Protein AF-A0A843RNF0-F1 (afdb_monomer_lite)

Sequence (104 aa):
MHEEGFTLTRAPDGTVAVRRPDGRPLPPCPRAPRWKRDSNHIQHPLAPNTARLAAAGIRIRPDTATPHWFGERLDLHFALDVLRDHPASVASGMGVSTGQSVAM

Structure (mmCIF, N/CA/C/O backbone):
data_AF-A0A843RNF0-F1
#
_entry.id   AF-A0A843RNF0-F1
#
loop_
_atom_site.group_PDB
_atom_site.id
_atom_site.type_symbol
_atom_site.label_atom_id
_atom_site.label_alt_id
_atom_site.label_comp_id
_atom_site.label_asym_id
_atom_site.label_entity_id
_atom_site.label_seq_id
_atom_site.pdbx_PDB_ins_code
_atom_site.Cartn_x
_atom_site.Cartn_y
_atom_site.Cartn_z
_atom_site.occupancy
_atom_site.B_iso_or_equiv
_atom_site.auth_seq_id
_atom_site.auth_comp_id
_atom_site.auth_asym_id
_atom_site.auth_atom_id
_atom_site.pdbx_PDB_model_num
ATOM 1 N N . MET A 1 1 ? -10.789 5.933 2.467 1.00 53.91 1 MET A N 1
ATOM 2 C CA . MET A 1 1 ? -10.408 4.827 3.368 1.00 53.91 1 MET A CA 1
ATOM 3 C C . MET A 1 1 ? -11.714 4.189 3.799 1.00 53.91 1 MET A C 1
ATOM 5 O O . MET A 1 1 ? -12.459 4.839 4.516 1.00 53.91 1 MET A O 1
ATOM 9 N N . HIS A 1 2 ? -12.062 3.018 3.268 1.00 51.50 2 HIS A N 1
ATOM 10 C CA . HIS A 1 2 ? -13.168 2.255 3.838 1.00 51.50 2 HIS A CA 1
ATOM 11 C C . HIS A 1 2 ? -12.589 1.497 5.016 1.00 51.50 2 HIS A C 1
ATOM 13 O O . HIS A 1 2 ? -11.570 0.823 4.876 1.00 51.50 2 HIS A O 1
ATOM 19 N N . GLU A 1 3 ? -13.169 1.699 6.192 1.00 63.19 3 GLU A N 1
ATOM 20 C CA . GLU A 1 3 ? -12.654 1.067 7.395 1.00 63.19 3 GLU A CA 1
ATOM 21 C C . GLU A 1 3 ? -12.868 -0.449 7.356 1.00 63.19 3 GLU A C 1
ATOM 23 O O . GLU A 1 3 ? -12.191 -1.126 8.101 1.00 63.19 3 GLU A O 1
ATOM 28 N N . GLU A 1 4 ? -13.712 -1.012 6.473 1.00 77.88 4 GLU A N 1
ATOM 29 C CA . GLU A 1 4 ? -13.889 -2.471 6.272 1.00 77.88 4 GLU A CA 1
ATOM 30 C C . GLU A 1 4 ? -14.001 -3.266 7.596 1.00 77.88 4 GLU A C 1
ATOM 32 O O . GLU A 1 4 ? -13.513 -4.388 7.723 1.00 77.88 4 GLU A O 1
ATOM 37 N N . GLY A 1 5 ? -14.609 -2.654 8.621 1.00 83.94 5 GLY A N 1
ATOM 38 C CA . GLY A 1 5 ? -14.754 -3.206 9.973 1.00 83.94 5 GLY A CA 1
ATOM 39 C C . GLY A 1 5 ? -13.578 -2.956 10.929 1.00 83.94 5 GLY A C 1
ATOM 40 O O . GLY A 1 5 ? -13.685 -3.261 12.112 1.00 83.94 5 GLY A O 1
ATOM 41 N N . PHE A 1 6 ? -12.464 -2.389 10.476 1.00 90.56 6 PHE A N 1
ATOM 42 C CA . PHE A 1 6 ? -11.415 -1.882 11.354 1.00 90.56 6 PHE A CA 1
ATOM 43 C C . PHE A 1 6 ? -11.928 -0.693 12.172 1.00 90.56 6 PHE A C 1
ATOM 45 O O . PHE A 1 6 ? -12.767 0.077 11.724 1.00 90.56 6 PHE A O 1
ATOM 52 N N . THR A 1 7 ? -11.421 -0.531 13.392 1.00 91.12 7 THR A N 1
ATOM 53 C CA . THR A 1 7 ? -11.809 0.582 14.270 1.00 91.12 7 THR A CA 1
ATOM 54 C C . THR A 1 7 ? -10.577 1.307 14.777 1.00 91.12 7 THR A C 1
ATOM 56 O O . THR A 1 7 ? -9.594 0.676 15.171 1.00 91.12 7 THR A O 1
ATOM 59 N N . LEU A 1 8 ? -10.651 2.635 14.811 1.00 91.06 8 LEU A N 1
ATOM 60 C CA . LEU A 1 8 ? -9.647 3.520 15.386 1.00 91.06 8 LEU A CA 1
ATOM 61 C C . LEU A 1 8 ? -10.193 4.141 16.674 1.00 91.06 8 LEU A C 1
ATOM 63 O O . LEU A 1 8 ? -11.195 4.848 16.658 1.00 91.06 8 LEU A O 1
ATOM 67 N N . THR A 1 9 ? -9.516 3.912 17.795 1.00 90.31 9 THR A N 1
ATOM 68 C CA . THR A 1 9 ? -9.802 4.609 19.058 1.00 90.31 9 THR A CA 1
ATOM 69 C C . THR A 1 9 ? -8.618 5.476 19.439 1.00 90.31 9 THR A C 1
ATOM 71 O O . THR A 1 9 ? -7.478 5.018 19.360 1.00 90.31 9 THR A O 1
ATOM 74 N N . ARG A 1 10 ? -8.877 6.703 19.889 1.00 94.00 10 ARG A N 1
ATOM 75 C CA . ARG A 1 10 ? -7.846 7.628 20.363 1.00 94.00 10 ARG A CA 1
ATOM 76 C C . ARG A 1 10 ? -8.044 7.903 21.849 1.00 94.00 10 ARG A C 1
ATOM 78 O O . ARG A 1 10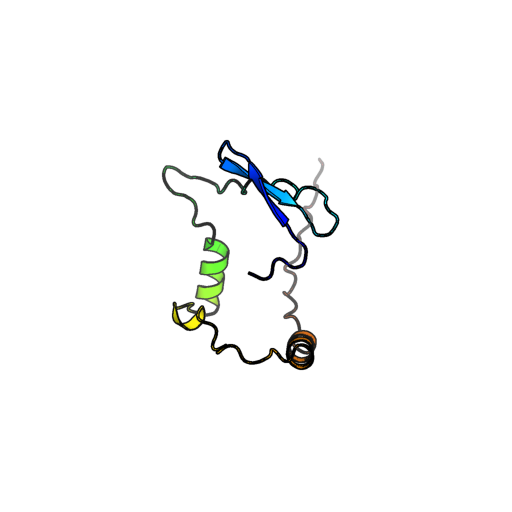 ? -9.123 8.325 22.254 1.00 94.00 10 ARG A O 1
ATOM 85 N N . ALA A 1 11 ? -7.015 7.650 22.646 1.00 92.69 11 ALA A N 1
ATOM 86 C CA . ALA A 1 11 ? -7.003 7.945 24.071 1.00 92.69 11 ALA A CA 1
ATOM 87 C C . ALA A 1 11 ? -6.711 9.442 24.333 1.00 92.69 11 ALA A C 1
ATOM 89 O O . ALA A 1 11 ? -6.223 10.141 23.437 1.00 92.69 11 ALA A O 1
ATOM 90 N N . PRO A 1 12 ? -7.004 9.961 25.542 1.00 95.12 12 PRO A N 1
ATOM 91 C CA . PRO A 1 12 ? -6.778 11.370 25.887 1.00 95.12 12 PRO A CA 1
ATOM 92 C C . PRO A 1 12 ? -5.314 11.826 25.801 1.00 95.12 12 PRO A C 1
ATOM 94 O O . PRO A 1 12 ? -5.051 12.994 25.534 1.00 95.12 12 PRO A O 1
ATOM 97 N N . ASP A 1 13 ? -4.365 10.905 25.978 1.00 95.19 13 ASP A N 1
ATOM 98 C CA . ASP A 1 13 ? -2.921 11.125 25.808 1.00 95.19 13 ASP A CA 1
ATOM 99 C C . ASP A 1 13 ? -2.489 11.200 24.327 1.00 95.19 13 ASP A C 1
ATOM 101 O O . ASP A 1 13 ? -1.327 11.448 24.015 1.00 95.19 13 ASP A O 1
ATOM 105 N N . GLY A 1 14 ? -3.430 10.990 23.403 1.00 92.56 14 GLY A N 1
ATOM 106 C CA . GLY A 1 14 ? -3.202 10.975 21.966 1.00 92.56 14 GLY A CA 1
ATOM 107 C C . GLY A 1 14 ? -2.827 9.608 21.399 1.00 92.56 14 GLY A C 1
ATOM 108 O O . GLY A 1 14 ? -2.708 9.504 20.176 1.00 92.56 14 GLY A O 1
ATOM 109 N N . THR A 1 15 ? -2.696 8.570 22.228 1.00 92.81 15 THR A N 1
ATOM 110 C CA . THR A 1 15 ? -2.397 7.209 21.775 1.00 92.81 15 THR A CA 1
ATOM 111 C C . THR A 1 15 ? -3.533 6.684 20.899 1.00 92.81 15 THR A C 1
ATOM 113 O O . THR A 1 15 ? -4.707 6.760 21.262 1.00 92.81 15 THR A O 1
ATOM 116 N N . VAL A 1 16 ? -3.190 6.136 19.732 1.00 91.06 16 VAL A N 1
ATOM 117 C CA . VAL A 1 16 ? -4.150 5.554 18.785 1.00 91.06 16 VAL A CA 1
ATOM 118 C C . VAL A 1 16 ? -4.056 4.035 18.838 1.00 91.06 16 VAL A C 1
ATOM 120 O O . VAL A 1 16 ? -2.980 3.467 18.660 1.00 91.06 16 VAL A O 1
ATOM 123 N N . ALA A 1 17 ? -5.191 3.374 19.041 1.00 90.12 17 ALA A N 1
ATOM 124 C CA . ALA A 1 17 ? -5.314 1.930 18.933 1.00 90.12 17 ALA A CA 1
ATOM 125 C C . ALA A 1 17 ? -6.163 1.569 17.714 1.00 90.12 17 ALA A C 1
ATOM 127 O O . ALA A 1 17 ? -7.259 2.098 17.524 1.00 90.12 17 ALA A O 1
ATOM 128 N N . VAL A 1 18 ? -5.640 0.648 16.906 1.00 91.62 18 VAL A N 1
ATOM 129 C CA . VAL A 1 18 ? -6.333 0.080 15.749 1.00 91.62 18 VAL A CA 1
ATOM 130 C C . VAL A 1 18 ? -6.790 -1.324 16.104 1.00 91.62 18 VAL A C 1
ATOM 132 O O . VAL A 1 18 ? -6.000 -2.140 16.592 1.00 91.62 18 VAL A O 1
ATOM 135 N N . ARG A 1 19 ? -8.061 -1.617 15.850 1.00 92.25 19 ARG A N 1
ATOM 136 C CA . ARG A 1 19 ? -8.645 -2.949 16.003 1.00 92.25 19 ARG A CA 1
ATOM 137 C C . ARG A 1 19 ? -9.064 -3.496 14.653 1.00 92.25 19 ARG A C 1
ATOM 139 O O . ARG A 1 19 ? -9.501 -2.755 13.779 1.00 92.25 19 ARG A O 1
ATOM 146 N N . ARG A 1 20 ? -8.887 -4.802 14.502 1.00 92.75 20 ARG A N 1
ATOM 147 C CA . ARG A 1 20 ? -9.362 -5.596 13.371 1.00 92.75 20 ARG A CA 1
ATOM 148 C C . ARG A 1 20 ? -10.893 -5.723 13.433 1.00 92.75 20 ARG A C 1
ATOM 150 O O . ARG A 1 20 ? -11.459 -5.526 14.509 1.00 92.75 20 ARG A O 1
ATOM 157 N N . PRO A 1 21 ? -11.544 -6.151 12.339 1.00 92.94 21 PRO A N 1
ATOM 158 C CA . PRO A 1 21 ? -12.987 -6.414 12.326 1.00 92.94 21 PRO A CA 1
ATOM 159 C C . PRO A 1 21 ? -13.473 -7.429 13.368 1.00 92.94 21 PRO A C 1
ATOM 161 O O . PRO A 1 21 ? -14.614 -7.369 13.806 1.00 92.94 21 PRO A O 1
ATOM 164 N N . ASP A 1 22 ? -12.600 -8.334 13.823 1.00 92.62 22 ASP A N 1
ATOM 165 C CA . ASP A 1 22 ? -12.888 -9.289 14.904 1.00 92.62 22 ASP A CA 1
ATOM 166 C C . ASP A 1 22 ? -12.699 -8.701 16.319 1.00 92.62 22 ASP A C 1
ATOM 168 O O . ASP A 1 22 ? -12.683 -9.428 17.313 1.00 92.62 22 ASP A O 1
ATOM 172 N N . GLY A 1 23 ? -12.494 -7.386 16.419 1.00 91.75 23 GLY A N 1
ATOM 173 C CA . GLY A 1 23 ? -12.265 -6.661 17.661 1.00 91.75 23 GLY A CA 1
ATOM 174 C C . GLY A 1 23 ? -10.868 -6.842 18.254 1.00 91.75 23 GLY A C 1
ATOM 175 O O . GLY A 1 23 ? -10.544 -6.156 19.224 1.00 91.75 23 GLY A O 1
ATOM 176 N N . ARG A 1 24 ? -10.002 -7.709 17.714 1.00 93.88 24 ARG A N 1
ATOM 177 C CA . ARG A 1 24 ? -8.641 -7.900 18.248 1.00 93.88 24 ARG A CA 1
ATOM 178 C C . ARG A 1 24 ? -7.734 -6.719 17.875 1.00 93.88 24 ARG A C 1
ATOM 180 O O . ARG A 1 24 ? -7.913 -6.138 16.803 1.00 93.88 24 ARG A O 1
ATOM 187 N N . PRO A 1 25 ? -6.740 -6.360 18.708 1.00 92.75 25 PRO A N 1
ATOM 188 C CA . PRO A 1 25 ? -5.745 -5.356 18.337 1.00 92.75 25 PRO A CA 1
ATOM 189 C C . PRO A 1 25 ? -5.034 -5.725 17.033 1.00 92.75 25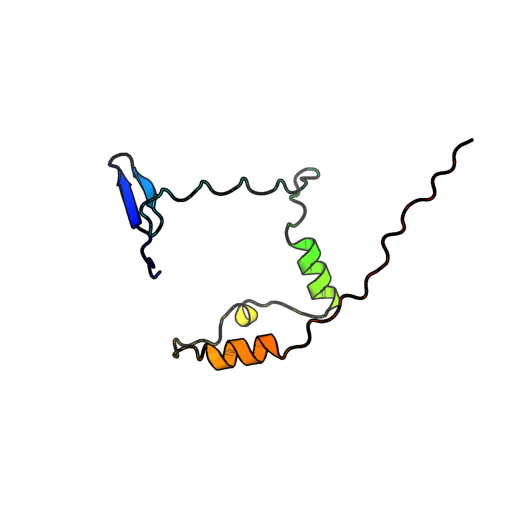 PRO A C 1
ATOM 191 O O . PRO A 1 25 ? -4.748 -6.901 16.783 1.00 92.75 25 PRO A O 1
ATOM 194 N N . LEU A 1 26 ? -4.736 -4.722 16.209 1.00 89.56 26 LEU A N 1
ATOM 195 C CA . LEU A 1 26 ? -3.862 -4.916 15.061 1.00 89.56 26 LEU A CA 1
ATOM 196 C C . LEU A 1 26 ? -2.464 -5.312 15.574 1.00 89.56 26 LEU A C 1
ATOM 198 O O . LEU A 1 26 ? -1.937 -4.636 16.463 1.00 89.56 26 LEU A O 1
ATOM 202 N N . PRO A 1 27 ? -1.858 -6.400 15.067 1.00 87.38 27 PRO A N 1
ATOM 203 C CA . PRO A 1 27 ? -0.514 -6.779 15.477 1.00 87.38 27 PRO A CA 1
ATOM 204 C C . PRO A 1 27 ? 0.484 -5.655 15.155 1.00 87.38 27 PRO A C 1
ATOM 206 O O . PRO A 1 27 ? 0.308 -4.943 14.160 1.00 87.38 27 PRO A O 1
ATOM 209 N N . PRO A 1 28 ? 1.536 -5.482 15.975 1.00 84.56 28 PRO A N 1
ATOM 210 C CA . PRO A 1 28 ? 2.553 -4.477 15.711 1.00 84.56 28 PRO A CA 1
ATOM 211 C C . PRO A 1 28 ? 3.207 -4.739 14.354 1.00 84.56 28 PRO A C 1
ATOM 213 O O . PRO A 1 28 ? 3.498 -5.884 14.000 1.00 84.56 28 PRO A O 1
ATOM 216 N N . CYS A 1 29 ? 3.451 -3.666 13.600 1.00 82.88 29 CYS A N 1
ATOM 217 C CA . CYS A 1 29 ? 4.162 -3.764 12.332 1.00 82.88 29 CYS A CA 1
ATOM 218 C C . CYS A 1 29 ? 5.546 -4.400 12.575 1.00 82.88 29 CYS A C 1
ATOM 220 O O . CYS A 1 29 ? 6.242 -3.989 13.514 1.00 82.88 29 CYS A O 1
ATOM 222 N N . PRO A 1 30 ? 5.967 -5.388 11.764 1.00 83.56 30 PRO A N 1
ATOM 223 C CA . PRO A 1 30 ? 7.321 -5.914 11.826 1.00 83.56 30 PRO A CA 1
ATOM 224 C C . PRO A 1 30 ? 8.351 -4.787 11.736 1.00 83.56 30 PRO A C 1
ATOM 226 O O . PRO A 1 30 ? 8.133 -3.767 11.079 1.00 83.56 30 PRO A O 1
ATOM 229 N N . ARG A 1 31 ? 9.510 -4.971 12.377 1.00 80.19 31 ARG A N 1
ATOM 230 C CA . ARG A 1 31 ? 10.605 -4.006 12.236 1.00 80.19 31 ARG A CA 1
ATOM 231 C C . ARG A 1 31 ? 10.980 -3.894 10.763 1.00 80.19 31 ARG A C 1
ATOM 233 O O . ARG A 1 31 ? 11.181 -4.912 10.103 1.00 80.19 31 ARG A O 1
ATOM 240 N N . ALA A 1 32 ? 11.120 -2.661 10.278 1.00 76.19 32 ALA A N 1
ATOM 241 C CA . ALA A 1 32 ? 11.632 -2.429 8.938 1.00 76.19 32 ALA A CA 1
ATOM 242 C C . ALA A 1 32 ? 12.987 -3.147 8.773 1.00 76.19 32 ALA A C 1
ATOM 244 O O . ALA A 1 32 ? 13.817 -3.103 9.695 1.00 76.19 32 ALA A O 1
ATOM 245 N N . PRO A 1 33 ? 13.228 -3.818 7.634 1.00 72.19 33 PRO A N 1
ATOM 246 C CA . PRO A 1 33 ? 14.496 -4.485 7.393 1.00 72.19 33 PRO A CA 1
ATOM 247 C C . PRO A 1 33 ? 15.649 -3.476 7.470 1.00 72.19 33 PRO A C 1
ATOM 249 O O . PRO A 1 33 ? 15.537 -2.328 7.033 1.00 72.19 33 PRO A O 1
ATOM 252 N N . ARG A 1 34 ? 16.777 -3.904 8.047 1.00 68.50 34 ARG A N 1
ATOM 253 C CA . ARG A 1 34 ? 18.001 -3.098 8.065 1.00 68.50 34 ARG A CA 1
ATOM 254 C C . ARG A 1 34 ? 18.639 -3.149 6.681 1.00 68.50 34 ARG A C 1
ATOM 256 O O . ARG A 1 34 ? 19.259 -4.144 6.321 1.00 68.50 34 ARG A O 1
ATOM 263 N N . TRP A 1 35 ? 18.505 -2.069 5.924 1.00 68.12 35 TRP A N 1
ATOM 264 C CA . TRP A 1 35 ? 19.296 -1.851 4.715 1.00 68.12 35 TRP A CA 1
ATOM 265 C C . TRP A 1 35 ? 20.765 -1.688 5.113 1.00 68.12 35 TRP A C 1
ATOM 267 O O . TRP A 1 35 ? 21.062 -0.979 6.081 1.00 68.12 35 TRP A O 1
ATOM 277 N N . LYS A 1 36 ? 21.684 -2.362 4.410 1.00 64.94 36 LYS A N 1
ATOM 278 C CA . LYS A 1 36 ? 23.120 -2.176 4.647 1.00 64.94 36 LYS A CA 1
ATOM 279 C C . LYS A 1 36 ? 23.444 -0.694 4.425 1.00 64.94 36 LYS A C 1
ATOM 281 O O . LYS A 1 36 ? 23.124 -0.135 3.380 1.00 64.94 36 LYS A O 1
ATOM 286 N N . ARG A 1 37 ? 24.010 -0.054 5.447 1.00 57.31 37 ARG A N 1
ATOM 287 C CA . ARG A 1 37 ? 24.573 1.294 5.364 1.00 57.31 37 ARG A CA 1
ATOM 288 C C . ARG A 1 37 ? 26.078 1.127 5.240 1.00 57.31 37 ARG A C 1
ATOM 290 O O . ARG A 1 37 ? 26.733 0.849 6.242 1.00 57.31 37 ARG A O 1
ATOM 297 N N . ASP A 1 38 ? 26.614 1.224 4.036 1.00 57.25 38 ASP A N 1
ATOM 298 C CA . ASP A 1 38 ? 28.019 1.570 3.870 1.00 57.25 38 ASP A CA 1
ATOM 299 C C . ASP A 1 38 ? 28.141 3.083 4.101 1.00 57.25 38 ASP A C 1
ATOM 301 O O . ASP A 1 38 ? 27.341 3.862 3.599 1.00 57.25 38 ASP A O 1
ATOM 305 N N . SER A 1 39 ? 29.064 3.482 4.982 1.00 56.81 39 SER A N 1
ATOM 306 C CA . SER A 1 39 ? 29.518 4.866 5.226 1.00 56.81 39 SER A CA 1
ATOM 307 C C . SER A 1 39 ? 28.627 5.982 4.645 1.00 56.81 39 SER A C 1
ATOM 309 O O . SER A 1 39 ? 28.786 6.381 3.494 1.00 56.81 39 SER A O 1
ATOM 311 N N . ASN A 1 40 ? 27.699 6.512 5.447 1.00 57.69 40 ASN A N 1
ATOM 312 C CA . ASN A 1 40 ? 26.838 7.654 5.098 1.00 57.69 40 ASN A CA 1
ATOM 313 C C . ASN A 1 40 ? 25.929 7.512 3.858 1.00 57.69 40 ASN A C 1
ATOM 315 O O . ASN A 1 40 ? 2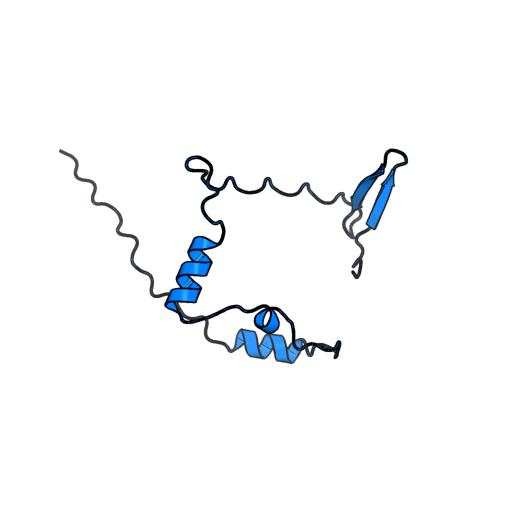5.232 8.469 3.515 1.00 57.69 40 ASN A O 1
ATOM 319 N N . HIS A 1 41 ? 25.858 6.339 3.227 1.00 56.44 41 HIS A N 1
ATOM 320 C CA . HIS A 1 41 ? 24.903 6.040 2.171 1.00 56.44 41 HIS A CA 1
ATOM 321 C C . HIS A 1 41 ? 23.970 4.911 2.608 1.00 56.44 41 HIS A C 1
ATOM 323 O O . HIS A 1 41 ? 24.363 3.868 3.126 1.00 56.44 41 HIS A O 1
ATOM 329 N N . ILE A 1 42 ? 22.670 5.138 2.441 1.00 58.16 42 ILE A N 1
ATOM 330 C CA . ILE A 1 42 ? 21.708 4.041 2.460 1.00 58.16 42 ILE A CA 1
ATOM 331 C C . ILE A 1 42 ? 21.857 3.387 1.090 1.00 58.16 42 ILE A C 1
ATOM 333 O O . ILE A 1 42 ? 21.565 4.046 0.090 1.00 58.16 42 ILE A O 1
ATOM 337 N N . GLN A 1 43 ? 22.309 2.127 1.026 1.00 61.97 43 GLN A N 1
ATOM 338 C CA . GLN A 1 43 ? 22.230 1.357 -0.216 1.00 61.97 43 GLN A CA 1
ATOM 339 C C . GLN A 1 43 ? 20.804 1.487 -0.745 1.00 61.97 43 GLN A C 1
ATOM 341 O O . GLN A 1 43 ? 19.855 1.175 -0.022 1.00 61.97 43 GLN A O 1
ATOM 346 N N . HIS A 1 44 ? 20.658 2.041 -1.953 1.00 69.25 44 HIS A N 1
ATOM 347 C CA . HIS A 1 44 ? 19.363 2.453 -2.482 1.00 69.25 44 HIS A CA 1
ATOM 348 C C . HIS A 1 44 ? 18.400 1.255 -2.395 1.00 69.25 44 HIS A C 1
ATOM 350 O O . HIS A 1 44 ? 18.632 0.247 -3.062 1.00 69.25 44 HIS A O 1
ATOM 356 N N . PRO A 1 45 ? 17.349 1.307 -1.555 1.00 67.88 45 PRO A N 1
ATOM 357 C CA . PRO A 1 45 ? 16.575 0.121 -1.172 1.00 67.88 45 PRO A CA 1
ATOM 358 C C . PRO A 1 45 ? 15.849 -0.510 -2.361 1.00 67.88 45 PRO A C 1
ATOM 360 O O . PRO A 1 45 ? 15.539 -1.698 -2.382 1.00 67.88 45 PRO A O 1
ATOM 363 N N . LEU A 1 46 ? 15.621 0.300 -3.392 1.00 75.19 46 LEU A N 1
ATOM 364 C CA . LEU A 1 46 ? 15.014 -0.118 -4.641 1.00 75.19 46 LEU A CA 1
ATOM 365 C C . LEU A 1 46 ? 16.053 -0.462 -5.714 1.00 75.19 46 LEU A C 1
ATOM 367 O O . LEU A 1 46 ? 15.647 -0.762 -6.825 1.00 75.19 46 LEU A O 1
ATOM 371 N N . ALA A 1 47 ? 17.364 -0.430 -5.436 1.00 75.50 47 ALA A N 1
ATOM 372 C CA . ALA A 1 47 ? 18.415 -0.655 -6.437 1.00 75.50 47 ALA A CA 1
ATOM 373 C C . ALA A 1 47 ? 18.220 -1.942 -7.253 1.00 75.50 47 ALA A C 1
ATOM 375 O O . ALA A 1 47 ? 18.332 -1.855 -8.476 1.00 75.50 47 ALA A O 1
ATOM 376 N N . PRO A 1 48 ? 17.848 -3.098 -6.657 1.00 79.69 48 PRO A N 1
ATOM 377 C CA . PRO A 1 48 ? 17.547 -4.293 -7.446 1.00 79.69 48 PRO A CA 1
ATOM 378 C C . PRO A 1 48 ? 16.403 -4.074 -8.449 1.00 79.69 48 PRO A C 1
ATOM 380 O O . PRO A 1 48 ? 16.495 -4.493 -9.602 1.00 79.69 48 PRO A O 1
ATOM 383 N N . ASN A 1 49 ? 15.352 -3.357 -8.043 1.00 81.12 49 ASN A N 1
ATOM 384 C CA . ASN A 1 49 ? 14.223 -3.024 -8.913 1.00 81.12 49 ASN A CA 1
ATOM 385 C C . ASN A 1 49 ? 14.619 -1.988 -9.970 1.00 81.12 49 ASN A C 1
ATOM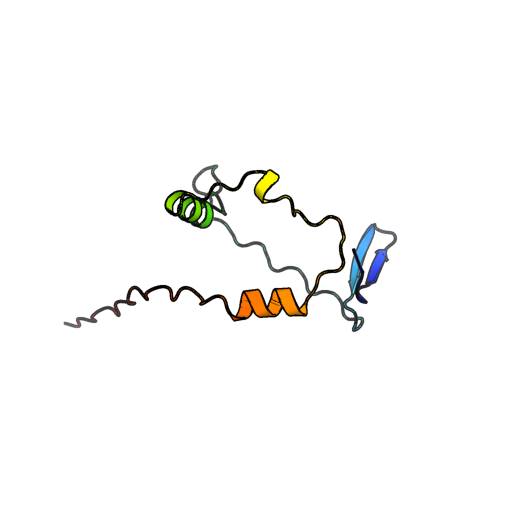 387 O O . ASN A 1 49 ? 14.299 -2.165 -11.139 1.00 81.12 49 ASN A O 1
ATOM 391 N N . THR A 1 50 ? 15.354 -0.941 -9.593 1.00 80.94 50 THR A N 1
ATOM 392 C CA . THR A 1 50 ? 15.847 0.094 -10.510 1.00 80.94 50 THR A CA 1
ATOM 393 C C . THR A 1 50 ? 16.737 -0.505 -11.596 1.00 80.94 50 THR A C 1
ATOM 395 O O . THR A 1 50 ? 16.553 -0.190 -12.768 1.00 80.94 50 THR A O 1
ATOM 398 N N . ALA A 1 51 ? 17.652 -1.410 -11.235 1.00 82.69 51 ALA A N 1
ATOM 399 C CA . ALA A 1 51 ? 18.513 -2.105 -12.187 1.00 82.69 51 ALA A CA 1
ATOM 400 C C . ALA A 1 51 ? 17.703 -2.989 -13.146 1.00 82.69 51 ALA A C 1
ATOM 402 O O . ALA A 1 51 ? 17.934 -2.961 -14.352 1.00 82.69 51 ALA A O 1
ATOM 403 N N . ARG A 1 52 ? 16.711 -3.728 -12.631 1.00 81.88 52 ARG A N 1
ATOM 404 C CA . ARG A 1 52 ? 15.829 -4.565 -13.457 1.00 81.88 52 ARG A CA 1
ATOM 405 C C . ARG A 1 52 ? 14.973 -3.735 -14.415 1.00 81.88 52 ARG A C 1
ATOM 407 O O . ARG A 1 52 ? 14.845 -4.102 -15.577 1.00 81.88 52 ARG A O 1
ATOM 414 N N . LEU A 1 53 ? 14.418 -2.618 -13.946 1.00 85.81 53 LEU A N 1
ATOM 415 C CA . LEU A 1 53 ? 13.649 -1.685 -14.772 1.00 85.81 53 LEU A CA 1
ATOM 416 C C . LEU A 1 53 ? 14.524 -1.083 -15.876 1.00 85.81 53 LEU A C 1
ATOM 418 O O . LEU A 1 53 ? 14.126 -1.094 -17.036 1.00 85.81 53 LEU A O 1
ATOM 422 N N . ALA A 1 54 ? 15.739 -0.642 -15.536 1.00 87.00 54 ALA A N 1
ATOM 423 C CA . ALA A 1 54 ? 16.697 -0.118 -16.504 1.00 87.00 54 ALA A CA 1
ATOM 424 C C . ALA A 1 54 ? 17.087 -1.168 -17.559 1.00 87.00 54 ALA A C 1
ATOM 426 O O . ALA A 1 54 ? 17.052 -0.868 -18.749 1.00 87.00 54 ALA A O 1
ATOM 427 N N . ALA A 1 55 ? 17.387 -2.403 -17.142 1.00 90.12 55 ALA A N 1
ATOM 428 C CA . ALA A 1 55 ? 17.706 -3.506 -18.050 1.00 90.12 55 ALA A CA 1
ATOM 429 C C . ALA A 1 55 ? 16.532 -3.872 -18.976 1.00 90.12 55 ALA A C 1
ATOM 431 O O . ALA A 1 55 ? 16.748 -4.246 -20.124 1.00 90.12 55 ALA A O 1
ATOM 432 N N . ALA A 1 56 ? 15.295 -3.728 -18.497 1.00 86.81 56 ALA A N 1
ATOM 433 C CA . ALA A 1 56 ? 14.085 -3.927 -19.290 1.00 86.81 56 ALA A CA 1
ATOM 434 C C . ALA A 1 56 ? 13.693 -2.698 -20.140 1.00 86.81 56 ALA A C 1
ATOM 436 O O . ALA A 1 56 ? 12.673 -2.735 -20.824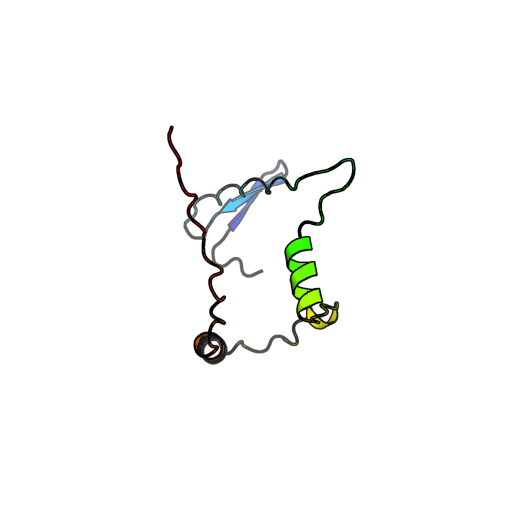 1.00 86.81 56 ALA A O 1
ATOM 437 N N . GLY A 1 57 ? 14.447 -1.592 -20.079 1.00 91.12 57 GLY A N 1
ATOM 438 C CA . GLY A 1 57 ? 14.100 -0.338 -20.759 1.00 91.12 57 GLY A CA 1
ATOM 439 C C . GLY A 1 57 ? 12.844 0.350 -20.207 1.00 91.12 57 GLY A C 1
ATOM 440 O O . GLY A 1 57 ? 12.302 1.256 -20.840 1.00 91.12 57 GLY A O 1
ATOM 441 N N . ILE A 1 58 ? 12.370 -0.056 -19.027 1.00 84.31 58 ILE A N 1
ATOM 442 C CA . ILE A 1 58 ? 11.145 0.448 -18.408 1.00 84.31 58 ILE A CA 1
ATOM 443 C C . ILE A 1 58 ? 11.478 1.696 -17.591 1.00 84.31 58 ILE A C 1
ATOM 445 O O . ILE A 1 58 ? 12.256 1.653 -16.637 1.00 84.31 58 ILE A O 1
ATOM 449 N N . ARG A 1 59 ? 10.844 2.820 -17.934 1.00 82.56 59 ARG A N 1
ATOM 450 C CA . ARG A 1 59 ? 10.977 4.083 -17.201 1.00 82.56 59 ARG A CA 1
ATOM 451 C C . ARG A 1 59 ? 9.677 4.407 -16.475 1.00 82.56 59 ARG A C 1
ATOM 453 O O . ARG A 1 59 ? 8.704 4.783 -17.118 1.00 82.56 59 ARG A O 1
ATOM 460 N N . ILE A 1 60 ? 9.692 4.318 -15.147 1.00 79.06 60 ILE A N 1
ATOM 461 C CA . ILE A 1 60 ? 8.583 4.780 -14.306 1.00 79.06 60 ILE A CA 1
ATOM 462 C C . ILE A 1 60 ? 8.686 6.299 -14.179 1.00 79.06 60 ILE A C 1
ATOM 464 O O . ILE A 1 60 ? 9.648 6.822 -13.616 1.00 79.06 60 ILE A O 1
ATOM 468 N N . ARG A 1 61 ? 7.715 7.010 -14.740 1.00 79.75 61 ARG A N 1
ATOM 469 C CA . ARG A 1 61 ? 7.542 8.456 -14.594 1.00 79.75 61 ARG A CA 1
ATOM 470 C C . ARG A 1 61 ? 6.326 8.733 -13.686 1.00 79.75 61 ARG A C 1
ATOM 472 O O . ARG A 1 61 ? 5.550 7.814 -13.424 1.00 79.75 61 ARG A O 1
ATOM 479 N N . PRO A 1 62 ? 6.148 9.960 -13.163 1.00 74.88 62 PRO A N 1
ATOM 480 C CA . PRO A 1 62 ? 5.008 10.285 -12.296 1.00 74.88 62 PRO A CA 1
ATOM 481 C C . PRO A 1 62 ? 3.634 9.965 -12.914 1.00 74.88 62 PRO A C 1
ATOM 483 O O . PRO A 1 62 ? 2.732 9.497 -12.225 1.00 74.88 62 PRO A O 1
ATOM 486 N N . ASP A 1 63 ? 3.502 10.141 -14.227 1.00 76.00 63 ASP A N 1
ATOM 487 C CA . ASP A 1 63 ? 2.338 9.740 -15.029 1.00 76.00 63 ASP A CA 1
ATOM 488 C C . ASP A 1 63 ? 2.135 8.212 -15.066 1.00 76.00 63 ASP A C 1
ATOM 490 O O . ASP A 1 63 ? 1.007 7.742 -15.027 1.00 76.00 63 ASP A O 1
ATOM 494 N N . THR A 1 64 ? 3.211 7.420 -15.041 1.00 71.75 64 THR A N 1
ATOM 495 C CA . THR A 1 64 ? 3.164 5.945 -14.992 1.00 71.75 64 THR A CA 1
ATOM 496 C C . THR A 1 64 ? 2.586 5.435 -13.672 1.00 71.75 64 THR A C 1
ATOM 498 O O . THR A 1 64 ? 1.972 4.373 -13.631 1.00 71.75 64 THR A O 1
ATOM 501 N N . ALA A 1 65 ? 2.795 6.179 -12.583 1.00 67.50 65 ALA A N 1
ATOM 502 C CA . ALA A 1 65 ? 2.248 5.865 -11.264 1.00 67.50 65 ALA A CA 1
ATOM 503 C C . ALA A 1 65 ? 0.851 6.468 -11.038 1.00 67.50 65 ALA A C 1
ATOM 505 O O . ALA A 1 65 ? 0.230 6.198 -10.010 1.00 67.50 65 ALA A O 1
ATOM 506 N N . THR A 1 66 ? 0.360 7.283 -11.977 1.00 74.44 66 THR A N 1
ATOM 507 C CA . THR A 1 66 ? -0.980 7.862 -11.905 1.00 74.44 66 THR A CA 1
ATOM 508 C C . THR A 1 66 ? -1.962 6.862 -12.513 1.00 74.44 66 THR A C 1
ATOM 510 O O . THR A 1 66 ? -1.874 6.569 -13.707 1.00 74.44 66 THR A O 1
ATOM 513 N N . PRO A 1 67 ? -2.891 6.287 -11.731 1.00 66.06 67 PRO A N 1
ATOM 514 C CA . PRO A 1 67 ? -3.894 5.411 -12.307 1.00 66.06 67 PRO A CA 1
ATOM 515 C C . PRO A 1 67 ? -4.775 6.225 -13.262 1.00 66.06 67 PRO A C 1
ATOM 517 O O . PRO A 1 67 ? -5.245 7.302 -12.911 1.00 66.06 67 PRO A O 1
ATOM 520 N N . HIS A 1 68 ? -5.077 5.675 -14.438 1.00 68.94 68 HIS A N 1
ATOM 521 C CA . HIS A 1 68 ? -6.089 6.228 -15.355 1.00 68.94 68 HIS A CA 1
ATOM 522 C C . HIS A 1 68 ? -7.522 5.959 -14.855 1.00 68.94 68 HIS A C 1
ATOM 524 O O . HIS A 1 68 ? -8.479 5.958 -15.624 1.00 68.94 68 HIS A O 1
ATOM 530 N N . TRP A 1 69 ? -7.667 5.651 -13.566 1.00 74.12 69 TRP A N 1
ATOM 531 C CA . TRP A 1 69 ? -8.934 5.303 -12.959 1.00 74.12 69 TRP A CA 1
ATOM 532 C C . TRP A 1 69 ? -9.621 6.571 -12.464 1.00 74.12 69 TRP A C 1
ATOM 534 O O . TRP A 1 69 ? -9.189 7.181 -11.489 1.00 74.12 69 TRP A O 1
ATOM 544 N N . PHE A 1 70 ? -10.710 6.947 -13.130 1.00 76.25 70 PHE A N 1
ATOM 545 C CA . PHE A 1 70 ? -11.502 8.136 -12.804 1.00 76.25 70 PHE A CA 1
ATOM 546 C C . PHE A 1 70 ? -12.621 7.865 -11.779 1.00 76.25 70 PHE A C 1
ATOM 548 O O . PHE A 1 70 ? -13.472 8.719 -11.552 1.00 76.25 70 PHE A O 1
ATOM 555 N N . GLY A 1 71 ? -12.602 6.698 -11.118 1.00 76.69 71 GLY A N 1
ATOM 556 C CA . GLY A 1 71 ? -13.603 6.299 -10.118 1.00 76.69 71 GLY A CA 1
ATOM 557 C C . GLY A 1 71 ? -14.703 5.372 -10.645 1.00 76.69 71 GLY A C 1
ATOM 558 O O . GLY A 1 71 ? -15.628 5.048 -9.903 1.00 76.69 71 GLY A O 1
ATOM 559 N N . GLU A 1 72 ? -14.594 4.911 -11.893 1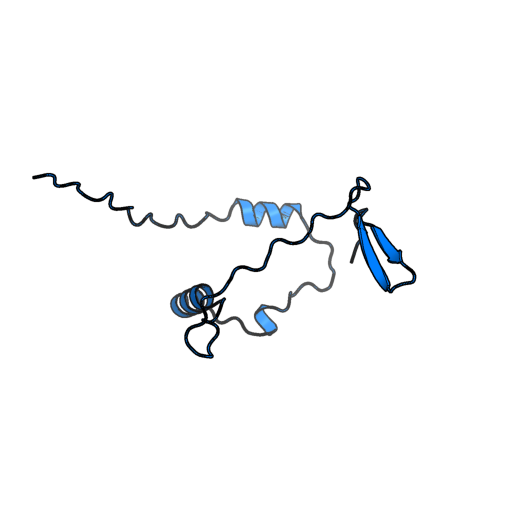.00 84.62 72 GLU A N 1
ATOM 560 C CA . GLU A 1 72 ? -15.503 3.923 -12.488 1.00 84.62 72 GLU A CA 1
ATOM 561 C C . GLU A 1 72 ? -15.584 2.643 -11.636 1.00 84.62 72 GLU A C 1
ATOM 563 O O . GLU A 1 72 ? -14.615 2.250 -10.982 1.00 84.62 72 GLU A O 1
ATOM 568 N N . ARG A 1 73 ? -16.709 1.926 -11.653 1.00 77.94 73 ARG A N 1
ATOM 569 C CA . ARG A 1 73 ? -16.799 0.648 -10.931 1.00 77.94 73 ARG A CA 1
ATOM 570 C C . ARG A 1 73 ? -15.815 -0.358 -11.541 1.00 77.94 73 ARG A C 1
ATOM 572 O O . ARG A 1 73 ? -15.906 -0.668 -12.724 1.00 77.94 73 ARG A O 1
ATOM 579 N N . LEU A 1 74 ? -14.889 -0.870 -10.728 1.00 78.69 74 LEU A N 1
ATOM 580 C CA . LEU A 1 74 ? -13.946 -1.906 -11.148 1.00 78.69 74 LEU A CA 1
ATOM 581 C C . LEU A 1 74 ? -14.718 -3.177 -11.519 1.00 78.69 74 LEU A C 1
ATOM 583 O O . LEU A 1 74 ? -15.369 -3.780 -10.660 1.00 78.69 74 LEU A O 1
ATOM 587 N N . ASP A 1 75 ? -14.623 -3.597 -12.779 1.00 85.19 75 ASP A N 1
ATOM 588 C CA . ASP A 1 75 ? -15.055 -4.930 -13.187 1.00 85.19 75 ASP A CA 1
ATOM 589 C C . ASP A 1 75 ? -14.035 -5.954 -12.678 1.00 85.19 75 ASP A C 1
ATOM 591 O O . ASP A 1 75 ? -13.004 -6.232 -13.296 1.00 85.19 75 ASP A O 1
ATOM 595 N N . LEU A 1 76 ? -14.305 -6.458 -11.477 1.00 80.81 76 LEU A N 1
ATOM 596 C CA . LEU A 1 76 ? -13.411 -7.370 -10.780 1.00 80.81 76 LEU A CA 1
ATOM 597 C C . LEU A 1 76 ? -13.270 -8.710 -11.511 1.00 80.81 76 LEU A C 1
ATOM 599 O O . LEU A 1 76 ? -12.200 -9.308 -11.453 1.00 80.81 76 LEU A O 1
ATOM 603 N N . HIS A 1 77 ? -14.317 -9.176 -12.196 1.00 84.62 77 HIS A N 1
ATOM 604 C CA . HIS A 1 77 ? -14.271 -10.453 -12.904 1.00 84.62 77 HIS A CA 1
ATOM 605 C C . HIS A 1 77 ? -13.328 -10.351 -14.100 1.00 84.62 77 HIS A C 1
ATOM 607 O O . HIS A 1 77 ? -12.384 -11.130 -14.207 1.00 84.62 77 HIS A O 1
ATOM 613 N N . PHE A 1 78 ? -13.504 -9.312 -14.921 1.00 82.50 78 PHE A N 1
ATOM 614 C CA . PHE A 1 78 ? -12.624 -9.050 -16.055 1.00 82.50 78 PHE A CA 1
ATOM 615 C C . PHE A 1 78 ? -11.161 -8.856 -15.625 1.00 82.50 78 PHE A C 1
ATOM 617 O O . PHE A 1 78 ? -10.253 -9.435 -16.219 1.00 82.50 78 PHE A O 1
ATOM 624 N N . ALA A 1 79 ? -10.913 -8.080 -14.565 1.00 81.44 79 ALA A N 1
ATOM 625 C CA . ALA A 1 79 ? -9.555 -7.849 -14.072 1.00 81.44 79 ALA A CA 1
ATOM 626 C C . ALA A 1 79 ? -8.866 -9.144 -13.600 1.00 81.44 79 ALA A C 1
ATOM 628 O O . ALA A 1 79 ? -7.667 -9.323 -13.826 1.00 81.44 79 ALA A O 1
ATOM 629 N N . LEU A 1 80 ? -9.613 -10.047 -12.956 1.00 81.62 80 LEU A N 1
ATOM 630 C CA . LEU A 1 80 ? -9.097 -11.343 -12.520 1.00 81.62 80 LEU A CA 1
ATOM 631 C C . LEU A 1 80 ? -8.843 -12.284 -13.699 1.00 81.62 80 LEU A C 1
ATOM 633 O O . LEU A 1 80 ? -7.803 -12.940 -13.707 1.00 81.62 80 LEU A O 1
ATOM 637 N N . ASP A 1 81 ? -9.732 -12.316 -14.692 1.00 85.56 81 ASP A N 1
ATOM 638 C CA . ASP A 1 81 ? -9.566 -13.149 -15.889 1.00 85.56 81 ASP A CA 1
ATOM 639 C C . ASP A 1 81 ? -8.313 -12.746 -16.678 1.00 85.56 81 ASP A C 1
ATOM 641 O O . ASP A 1 81 ? -7.479 -13.594 -16.994 1.00 85.56 81 ASP A O 1
ATOM 645 N N . VAL A 1 82 ? -8.098 -11.440 -16.889 1.00 79.00 82 VAL A N 1
ATOM 646 C CA . VAL A 1 82 ? -6.890 -10.921 -17.556 1.00 79.00 82 VAL A CA 1
ATOM 647 C C . VAL A 1 82 ? -5.619 -11.332 -16.807 1.00 79.00 82 VAL A C 1
ATOM 649 O O . VAL A 1 82 ? -4.665 -11.804 -17.420 1.00 79.00 82 VAL A O 1
ATOM 652 N N . LEU A 1 83 ? -5.588 -11.192 -15.476 1.00 76.94 83 LEU A N 1
ATOM 653 C CA . LEU A 1 83 ? -4.421 -11.574 -14.671 1.00 76.94 83 LEU A CA 1
ATOM 654 C C . LEU A 1 83 ? -4.175 -13.086 -14.645 1.00 76.94 83 LEU A C 1
ATOM 656 O O . LEU A 1 83 ? -3.025 -13.508 -14.532 1.00 76.94 83 LEU A O 1
ATOM 660 N N . ARG A 1 84 ? -5.236 -13.892 -14.723 1.00 76.50 84 ARG A N 1
ATOM 661 C CA . ARG A 1 84 ? -5.162 -15.354 -14.672 1.00 76.50 84 ARG A CA 1
ATOM 662 C C . ARG A 1 84 ? -4.653 -15.958 -15.977 1.00 76.50 84 ARG A C 1
ATOM 664 O O . ARG A 1 84 ? -3.900 -16.929 -15.926 1.00 76.50 84 ARG A O 1
ATOM 671 N N . ASP A 1 85 ? -5.025 -15.361 -17.105 1.00 70.12 85 ASP A N 1
ATOM 672 C CA . ASP A 1 85 ? -4.650 -15.834 -18.441 1.00 70.12 85 ASP A CA 1
ATOM 673 C C . ASP A 1 85 ? -3.324 -15.241 -18.939 1.00 70.12 85 ASP A C 1
ATOM 675 O O . ASP A 1 85 ? -2.804 -15.643 -19.983 1.00 70.12 85 ASP A O 1
ATOM 679 N N . HIS A 1 86 ? -2.716 -14.325 -18.179 1.00 65.19 86 HIS A N 1
ATOM 680 C CA . HIS A 1 86 ? -1.341 -13.922 -18.426 1.00 65.19 86 HIS A CA 1
ATOM 681 C C . HIS A 1 86 ? -0.386 -15.059 -18.037 1.00 65.19 86 HIS A C 1
ATOM 683 O O . HIS A 1 86 ? -0.278 -15.390 -16.852 1.00 65.19 86 HIS A O 1
ATOM 689 N N . PRO A 1 87 ? 0.366 -15.646 -18.992 1.00 59.69 87 PRO A N 1
ATOM 690 C CA . PRO A 1 87 ? 1.362 -16.644 -18.648 1.00 59.69 87 PRO A CA 1
ATOM 691 C C . PRO A 1 87 ? 2.389 -15.990 -17.726 1.00 59.69 87 PRO A C 1
ATOM 693 O O . PRO A 1 87 ? 3.078 -15.040 -18.111 1.00 59.69 87 PRO A O 1
ATOM 696 N N . ALA A 1 88 ? 2.494 -16.492 -16.493 1.00 61.22 88 ALA A N 1
ATOM 697 C CA . ALA A 1 88 ? 3.602 -16.142 -15.625 1.00 61.22 88 ALA A CA 1
ATOM 698 C C . ALA A 1 88 ? 4.881 -16.467 -16.399 1.00 61.22 88 ALA A C 1
ATOM 700 O O . ALA A 1 88 ? 5.091 -17.616 -16.795 1.00 61.22 88 ALA A O 1
ATOM 701 N N . SER A 1 89 ? 5.711 -15.457 -16.669 1.00 60.12 89 SER A N 1
ATOM 702 C CA . SER A 1 89 ? 7.021 -15.719 -17.254 1.00 60.12 89 SER A CA 1
ATOM 703 C C . SER A 1 89 ? 7.752 -16.654 -16.297 1.00 60.12 89 SER A C 1
ATOM 705 O O . SER A 1 89 ? 8.085 -16.285 -15.169 1.00 60.12 89 SER A O 1
ATOM 707 N N . VAL A 1 90 ? 7.929 -17.907 -16.719 1.00 50.69 90 VAL A N 1
ATOM 708 C CA . VAL A 1 90 ? 8.758 -18.860 -15.997 1.00 50.69 90 VAL A CA 1
ATOM 709 C C . VAL A 1 90 ? 10.157 -18.267 -15.994 1.00 50.69 90 VAL A C 1
ATOM 711 O O . VAL A 1 90 ? 10.817 -18.172 -17.026 1.00 50.69 90 VAL A O 1
ATOM 714 N N . ALA A 1 91 ? 10.589 -17.771 -14.836 1.00 53.06 91 ALA A N 1
ATOM 715 C CA . ALA A 1 91 ? 11.980 -17.425 -14.643 1.00 53.06 91 ALA A CA 1
ATOM 716 C C . ALA A 1 91 ? 12.771 -18.708 -14.904 1.00 53.06 91 ALA A C 1
ATOM 718 O O . ALA A 1 91 ? 12.660 -19.658 -14.128 1.00 53.06 91 ALA A O 1
ATOM 719 N N . SER A 1 92 ? 13.507 -18.761 -16.019 1.00 47.53 92 SER A N 1
ATOM 720 C CA . SER A 1 92 ? 14.445 -19.844 -16.292 1.00 47.53 92 SER A CA 1
ATOM 721 C C . SER A 1 92 ? 15.352 -19.976 -15.079 1.00 47.53 92 SER A C 1
ATOM 723 O O . SER A 1 92 ? 16.154 -19.086 -14.790 1.00 47.53 92 SER A O 1
ATOM 725 N N . GLY A 1 93 ? 15.144 -21.057 -14.330 1.00 44.97 93 GLY A N 1
ATOM 726 C CA . GLY A 1 93 ? 15.908 -21.385 -13.145 1.00 44.97 93 GLY A CA 1
ATOM 727 C C . GLY A 1 93 ? 17.374 -21.483 -13.523 1.00 44.97 93 GLY A C 1
ATOM 728 O O . GLY A 1 93 ? 17.798 -22.441 -14.163 1.00 44.97 93 GLY A O 1
ATOM 729 N N . MET A 1 94 ? 18.152 -20.478 -13.134 1.00 44.84 94 MET A N 1
ATOM 730 C CA . MET A 1 94 ? 19.596 -20.604 -13.099 1.00 44.84 94 MET A CA 1
ATOM 731 C C . MET A 1 94 ? 19.903 -21.510 -11.908 1.00 44.84 94 MET A C 1
ATOM 733 O O . MET A 1 94 ? 19.567 -21.188 -10.768 1.00 44.84 94 MET A O 1
ATOM 737 N N . GLY A 1 95 ? 20.413 -22.701 -12.219 1.00 40.81 95 GLY A N 1
ATOM 738 C CA . GLY A 1 95 ? 20.584 -23.799 -11.282 1.00 40.81 95 GLY A CA 1
ATOM 739 C C . GLY A 1 95 ? 21.341 -23.390 -10.024 1.00 40.81 95 GLY A C 1
ATOM 740 O O . GLY A 1 95 ? 22.401 -22.767 -10.080 1.00 40.81 95 GLY A O 1
ATOM 741 N N . VAL A 1 96 ? 20.800 -23.791 -8.876 1.00 47.16 96 VAL A N 1
ATOM 742 C CA . VAL A 1 96 ? 21.560 -23.859 -7.631 1.00 47.16 96 VAL A CA 1
ATOM 743 C C . VAL A 1 96 ? 22.609 -24.954 -7.818 1.00 47.16 96 VAL A C 1
ATOM 745 O O . VAL A 1 96 ? 22.304 -26.142 -7.738 1.00 47.16 96 VAL A O 1
ATOM 748 N N . SER A 1 97 ? 23.843 -24.544 -8.112 1.00 47.91 97 SER A N 1
ATOM 749 C CA . SER A 1 97 ? 25.019 -25.405 -8.006 1.00 47.91 97 SER A CA 1
ATOM 750 C C . SER A 1 97 ? 25.167 -25.807 -6.539 1.00 47.91 97 SER A C 1
ATOM 752 O O . SER A 1 97 ? 25.498 -24.984 -5.684 1.00 47.91 97 SER A O 1
ATOM 754 N N . THR A 1 98 ? 24.837 -27.058 -6.227 1.00 45.56 98 THR A N 1
ATOM 755 C CA . THR A 1 98 ? 25.169 -27.669 -4.942 1.00 45.56 98 THR A CA 1
ATOM 756 C C . THR A 1 98 ? 26.662 -27.979 -4.958 1.00 45.56 98 THR A C 1
ATOM 758 O O . THR A 1 98 ? 27.162 -28.662 -5.850 1.00 45.56 98 THR A O 1
ATOM 761 N N . GLY A 1 99 ? 27.388 -27.394 -4.005 1.00 39.78 99 GLY A N 1
ATOM 762 C CA . GLY A 1 99 ? 28.836 -27.517 -3.903 1.00 39.78 99 GLY A CA 1
ATOM 763 C C . GLY A 1 99 ? 29.286 -28.969 -3.758 1.00 39.78 99 GLY A C 1
ATOM 764 O O . GLY A 1 99 ? 28.732 -29.731 -2.966 1.00 39.78 99 GLY A O 1
ATOM 765 N N . GLN A 1 100 ? 30.328 -29.327 -4.509 1.00 40.00 100 GLN A N 1
ATOM 766 C CA . GLN A 1 100 ? 31.127 -30.518 -4.253 1.00 40.00 100 GLN A CA 1
ATOM 767 C C . GLN A 1 100 ? 31.796 -30.396 -2.879 1.00 40.00 100 GLN A C 1
ATOM 769 O O . GLN A 1 100 ? 32.583 -29.483 -2.632 1.00 40.00 100 GLN A O 1
ATOM 774 N N . SER A 1 101 ? 31.489 -31.346 -1.999 1.00 44.69 101 SER A N 1
ATOM 775 C CA . SER A 1 101 ? 32.314 -31.675 -0.843 1.00 44.69 101 SER A CA 1
ATOM 776 C C . SER A 1 101 ? 33.501 -32.501 -1.338 1.00 44.69 101 SER A C 1
ATOM 778 O O . SER A 1 101 ? 33.307 -33.562 -1.929 1.00 44.69 101 SER A O 1
ATOM 780 N N . VAL A 1 102 ? 34.721 -32.011 -1.123 1.00 42.12 102 VAL A N 1
ATOM 781 C CA . VAL A 1 102 ? 35.936 -32.826 -1.204 1.00 42.12 102 VAL A CA 1
ATOM 782 C C . VAL A 1 102 ? 36.468 -32.942 0.216 1.00 42.12 102 VAL A C 1
ATOM 784 O O . VAL A 1 102 ? 36.893 -31.952 0.806 1.00 42.12 102 VAL A O 1
ATOM 787 N N . ALA A 1 103 ? 36.387 -34.150 0.762 1.00 37.62 103 ALA A N 1
ATOM 788 C CA . ALA A 1 103 ? 37.146 -34.569 1.925 1.00 37.62 103 ALA A CA 1
ATOM 789 C C . ALA A 1 103 ? 38.436 -35.231 1.432 1.00 37.62 103 ALA A C 1
ATOM 791 O O . ALA A 1 103 ? 38.356 -36.138 0.604 1.00 37.62 103 ALA A O 1
ATOM 792 N N . MET A 1 104 ? 39.578 -34.781 1.952 1.00 41.69 104 MET A N 1
ATOM 793 C CA . MET A 1 104 ? 40.797 -35.565 2.185 1.00 41.69 104 MET A CA 1
ATOM 794 C C . MET A 1 104 ? 41.466 -35.010 3.438 1.00 41.69 104 MET A C 1
ATOM 796 O O . MET A 1 104 ? 41.507 -33.764 3.560 1.00 41.69 104 MET A O 1
#

Secondary structure (DSSP, 8-state):
---TT-EEEE-TTS-EEEE-TTSPBPPPPPPPP---EETTEE--TTHHHHHHHHHTT----TTTTS----SPPP-HHHHHHHHHHSPP---------PPPP---

Radius of gyration: 22.91 Å; chains: 1; bounding box: 58×47×47 Å

pLDDT: mean 73.74, std 16.14, range [37.62, 95.19]

Foldseek 3Di:
DPCQQWDWDADPVRDIWIADNVRHTDDDDPPDDDQDDDPPDRPPPCVVVVVVCVVVVHDDDPVNVDDPCPPPDDPPVVVVVVVVPPPDPPPPDPDDPDDDDDDD